Protein AF-Q01PA1-F1 (afdb_monomer_lite)

Foldseek 3Di:
DDFDPLVVLLVVLVVQLVVLVVQLVVLVVVLVVLVVVCVPPDPDVCSVVSNVVSVVSNVVSVVSNVVSVVQSCCCPVVVDRDPVSRDPDDPPPDPPDDD

Sequence (99 aa):
MSEPNRHDMRQVLWRELDRYRAQYYSECSRFDQLVKEGITGLPHPDGSLHIHQAGRDSRLALELYLLALNRITDFTVRGIIPEDLLTHEQPDVQRIIPS

pLDDT: mean 81.38, std 16.43, range [42.75, 97.81]

Radius of gyration: 21.28 Å; chains: 1; bounding box: 61×37×49 Å

Structure (mmCIF, N/CA/C/O backbone):
data_AF-Q01PA1-F1
#
_entry.id   AF-Q01PA1-F1
#
loop_
_atom_site.group_PDB
_atom_site.id
_atom_site.type_symbol
_atom_site.label_atom_id
_atom_site.label_alt_id
_atom_site.label_comp_id
_atom_site.label_asym_id
_atom_site.label_entity_id
_atom_site.label_seq_id
_atom_site.pdbx_PDB_ins_code
_atom_site.Cartn_x
_atom_site.Cartn_y
_atom_site.Cartn_z
_atom_site.occupancy
_atom_site.B_iso_or_equiv
_atom_site.auth_seq_id
_atom_site.auth_comp_id
_atom_site.auth_asym_id
_atom_site.auth_atom_id
_atom_site.pdbx_PDB_model_num
ATOM 1 N N . MET A 1 1 ? -23.924 10.299 21.664 1.00 47.28 1 MET A N 1
ATOM 2 C CA . MET A 1 1 ? -22.553 9.974 21.221 1.00 47.28 1 MET A CA 1
ATOM 3 C C . MET A 1 1 ? -22.630 8.593 20.601 1.00 47.28 1 MET A C 1
ATOM 5 O O . MET A 1 1 ? -22.984 7.674 21.324 1.00 47.28 1 MET A O 1
ATOM 9 N N . SER A 1 2 ? -22.446 8.450 19.289 1.00 50.16 2 SER A N 1
ATOM 10 C CA . SER A 1 2 ? -22.382 7.126 18.659 1.00 50.16 2 SER A CA 1
ATOM 11 C C . SER A 1 2 ? -20.939 6.937 18.222 1.00 50.16 2 SER A C 1
ATOM 13 O O . SER A 1 2 ? -20.496 7.607 17.295 1.00 50.16 2 SER A O 1
ATOM 15 N N . GLU A 1 3 ? -20.184 6.122 18.954 1.00 58.03 3 GLU A N 1
ATOM 16 C CA . GLU A 1 3 ? -18.838 5.723 18.539 1.00 58.03 3 GLU A CA 1
ATOM 17 C C . GLU A 1 3 ? -18.921 5.106 17.132 1.00 58.03 3 GLU A C 1
ATOM 19 O O . GLU A 1 3 ? -19.878 4.367 16.858 1.00 58.03 3 GLU A O 1
ATOM 24 N N . PRO A 1 4 ? -17.970 5.393 16.223 1.00 66.00 4 PRO A N 1
ATOM 25 C CA . PRO A 1 4 ? -17.963 4.746 14.922 1.00 66.00 4 PRO A CA 1
ATOM 26 C C . PRO A 1 4 ? -17.895 3.234 15.144 1.00 66.00 4 PRO A C 1
ATOM 28 O O . PRO A 1 4 ? -17.058 2.740 15.904 1.00 66.00 4 PRO A O 1
ATOM 31 N N . ASN A 1 5 ? -18.816 2.494 14.525 1.00 85.06 5 ASN A N 1
ATOM 32 C CA . ASN A 1 5 ? -18.922 1.061 14.748 1.00 85.06 5 ASN A CA 1
ATOM 33 C C . ASN A 1 5 ? -17.585 0.406 14.376 1.00 85.06 5 ASN A C 1
ATOM 35 O O . ASN A 1 5 ? -17.064 0.597 13.276 1.00 85.06 5 ASN A O 1
ATOM 39 N N . ARG A 1 6 ? -17.033 -0.405 15.283 1.00 84.00 6 ARG A N 1
ATOM 40 C CA . ARG A 1 6 ? -15.783 -1.150 15.069 1.00 84.00 6 ARG A CA 1
ATOM 41 C C . ARG A 1 6 ? -15.809 -1.953 13.762 1.00 84.00 6 ARG A C 1
ATOM 43 O O . ARG A 1 6 ? -14.769 -2.163 13.141 1.00 84.00 6 ARG A O 1
ATOM 50 N N . HIS A 1 7 ? -16.991 -2.401 13.338 1.00 86.44 7 HIS A N 1
ATOM 51 C CA . HIS A 1 7 ? -17.188 -3.040 12.043 1.00 86.44 7 HIS A CA 1
ATOM 52 C C . HIS A 1 7 ? -16.862 -2.105 10.867 1.00 86.44 7 HIS A C 1
ATOM 54 O O . HIS A 1 7 ? -16.134 -2.510 9.961 1.00 86.44 7 HIS A O 1
ATOM 60 N N . ASP A 1 8 ? -17.341 -0.864 10.905 1.00 88.38 8 ASP A N 1
ATOM 61 C CA . ASP A 1 8 ? -17.159 0.127 9.842 1.00 88.38 8 ASP A CA 1
ATOM 62 C C . ASP A 1 8 ? -15.703 0.593 9.776 1.00 88.38 8 ASP A C 1
ATOM 64 O O . ASP A 1 8 ? -15.113 0.622 8.696 1.00 88.38 8 ASP A O 1
ATOM 68 N N . MET A 1 9 ? -15.073 0.832 10.934 1.00 89.62 9 MET A N 1
ATOM 69 C CA . MET A 1 9 ? -13.633 1.119 11.016 1.00 89.62 9 MET A CA 1
ATOM 70 C C . MET A 1 9 ? -12.806 -0.003 10.378 1.00 89.62 9 MET A C 1
ATOM 72 O O . MET A 1 9 ? -11.907 0.245 9.574 1.00 89.62 9 MET A O 1
ATOM 76 N N . ARG A 1 10 ? -13.159 -1.263 10.666 1.00 90.69 10 ARG A N 1
ATOM 77 C CA . ARG A 1 10 ? -12.506 -2.426 10.059 1.00 90.69 10 ARG A CA 1
ATOM 78 C C . ARG A 1 10 ? -12.659 -2.439 8.540 1.00 90.69 10 ARG A C 1
ATOM 80 O O . ARG A 1 10 ? -11.705 -2.765 7.843 1.00 90.69 10 ARG A O 1
ATOM 87 N N . GLN A 1 11 ? -13.845 -2.116 8.025 1.00 92.31 11 GLN A N 1
ATOM 88 C CA . GLN A 1 11 ? -14.084 -2.062 6.582 1.00 92.31 11 GLN A CA 1
ATOM 89 C C . GLN A 1 11 ? -13.291 -0.943 5.902 1.00 92.31 11 GLN A C 1
ATOM 91 O O . GLN A 1 11 ? -12.836 -1.120 4.773 1.00 92.31 11 GLN A O 1
ATOM 96 N N . VAL A 1 12 ? -13.133 0.214 6.550 1.00 91.88 12 VAL A N 1
ATOM 97 C CA . VAL A 1 12 ? -12.293 1.303 6.030 1.00 91.88 12 VAL A CA 1
ATOM 98 C C . VAL A 1 12 ? -10.840 0.842 5.918 1.00 91.88 12 VAL A C 1
ATOM 100 O O . VAL A 1 12 ? -10.263 0.942 4.838 1.00 91.88 12 VAL A O 1
ATOM 103 N N . LEU A 1 13 ? -10.294 0.237 6.977 1.00 93.19 13 LEU A N 1
ATOM 104 C CA . LEU A 1 13 ? -8.914 -0.260 6.986 1.00 93.19 13 LEU A CA 1
ATOM 105 C C . LEU A 1 13 ? -8.673 -1.386 5.971 1.00 93.19 13 LEU A C 1
ATOM 107 O O . LEU A 1 13 ? -7.639 -1.402 5.308 1.00 93.19 13 LEU A O 1
ATOM 111 N N . TRP A 1 14 ? -9.630 -2.303 5.789 1.00 94.25 14 TRP A N 1
ATOM 112 C CA . TRP A 1 14 ? -9.531 -3.333 4.744 1.00 94.25 14 TRP A CA 1
ATOM 113 C C . TRP A 1 14 ? -9.533 -2.740 3.338 1.00 94.25 14 TRP A C 1
ATOM 115 O O . TRP A 1 14 ? -8.716 -3.138 2.511 1.00 94.25 14 TRP A O 1
ATOM 125 N N . ARG A 1 15 ? -10.413 -1.769 3.066 1.00 94.69 15 ARG A N 1
ATOM 126 C CA . ARG A 1 15 ? -10.453 -1.093 1.760 1.00 94.69 15 ARG A CA 1
ATOM 127 C C . ARG A 1 15 ? -9.163 -0.331 1.477 1.00 94.69 15 ARG A C 1
ATOM 129 O O . ARG A 1 15 ? -8.694 -0.332 0.342 1.00 94.69 15 ARG A O 1
ATOM 136 N N . GLU A 1 16 ? -8.589 0.303 2.494 1.00 94.06 16 GLU A N 1
ATOM 137 C CA . GLU A 1 16 ? -7.296 0.975 2.392 1.00 94.06 16 GLU A CA 1
ATOM 138 C C . GLU A 1 16 ? -6.170 -0.021 2.067 1.00 94.06 16 GLU A C 1
ATOM 140 O O . GLU A 1 16 ? -5.413 0.197 1.119 1.00 94.06 16 GLU A O 1
ATOM 145 N N . LEU A 1 17 ? -6.107 -1.147 2.786 1.00 95.69 17 LEU A N 1
ATOM 146 C CA . LEU A 1 17 ? -5.141 -2.212 2.518 1.00 95.69 17 LEU A CA 1
ATOM 147 C C . LEU A 1 17 ? -5.267 -2.747 1.088 1.00 95.69 17 LEU A C 1
ATOM 149 O O . LEU A 1 17 ? -4.265 -2.859 0.383 1.00 95.69 17 LEU A O 1
ATOM 153 N N . ASP A 1 18 ? -6.488 -3.059 0.652 1.00 96.50 18 ASP A N 1
ATOM 154 C CA . ASP A 1 18 ? -6.746 -3.581 -0.689 1.00 96.50 18 ASP A CA 1
ATOM 155 C C . ASP A 1 18 ? -6.335 -2.590 -1.776 1.00 96.50 18 ASP A C 1
ATOM 157 O O . ASP A 1 18 ? -5.722 -2.987 -2.771 1.00 96.50 18 ASP A O 1
ATOM 161 N N . ARG A 1 19 ? -6.603 -1.297 -1.568 1.00 96.19 19 ARG A N 1
ATOM 162 C CA . ARG A 1 19 ? -6.187 -0.236 -2.485 1.00 96.19 19 ARG A CA 1
ATOM 163 C C . ARG A 1 19 ? -4.669 -0.191 -2.636 1.00 96.19 19 ARG A C 1
ATOM 165 O O . ARG A 1 19 ? -4.180 -0.218 -3.765 1.00 96.19 19 ARG A O 1
ATOM 172 N N . TYR A 1 20 ? -3.922 -0.136 -1.534 1.00 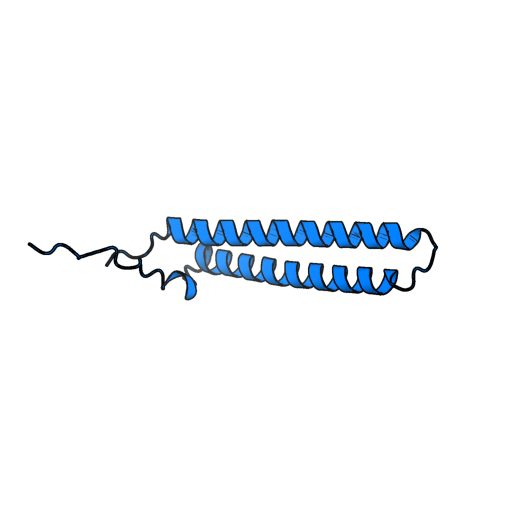95.94 20 TYR A N 1
ATOM 173 C CA . TYR A 1 20 ? -2.460 -0.056 -1.613 1.00 95.94 20 TYR A CA 1
ATOM 174 C C . TYR A 1 20 ? -1.828 -1.354 -2.104 1.00 95.94 20 TYR A C 1
ATOM 176 O O . TYR A 1 20 ? -0.839 -1.313 -2.829 1.00 95.94 20 TYR A O 1
ATOM 184 N N . ARG A 1 21 ? -2.434 -2.505 -1.796 1.00 95.56 21 ARG A N 1
ATOM 185 C CA . ARG A 1 21 ? -2.029 -3.794 -2.361 1.00 95.56 21 ARG A CA 1
ATOM 186 C C . ARG A 1 21 ? -2.169 -3.803 -3.882 1.00 95.56 21 ARG A C 1
ATOM 188 O O . ARG A 1 21 ? -1.230 -4.178 -4.579 1.00 95.56 21 ARG A O 1
ATOM 195 N N . ALA A 1 22 ? -3.319 -3.372 -4.402 1.00 96.75 22 ALA A N 1
ATOM 196 C CA . ALA A 1 22 ? -3.548 -3.281 -5.842 1.00 96.75 22 ALA A CA 1
ATOM 197 C C . ALA A 1 22 ? -2.567 -2.304 -6.510 1.00 96.75 22 ALA A C 1
ATOM 199 O O . ALA A 1 22 ? -1.995 -2.622 -7.552 1.00 96.75 22 ALA A O 1
ATOM 200 N N . GLN A 1 23 ? -2.320 -1.151 -5.881 1.00 94.31 23 GLN A N 1
ATOM 201 C CA . GLN A 1 23 ? -1.355 -0.168 -6.368 1.00 94.31 23 GLN A CA 1
ATOM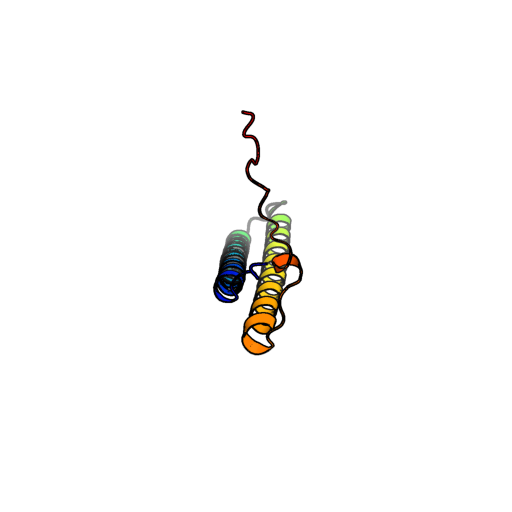 202 C C . GLN A 1 23 ? 0.071 -0.733 -6.404 1.00 94.31 23 GLN A C 1
ATOM 204 O O . GLN A 1 23 ? 0.745 -0.604 -7.420 1.00 94.31 23 GLN A O 1
ATOM 209 N N . TYR A 1 24 ? 0.514 -1.412 -5.343 1.00 95.69 24 TYR A N 1
ATOM 210 C CA . TYR A 1 24 ? 1.830 -2.051 -5.293 1.00 95.69 24 TYR A CA 1
ATOM 211 C C . TYR A 1 24 ? 2.022 -3.062 -6.428 1.00 95.69 24 TYR A C 1
ATOM 213 O O . TYR A 1 24 ? 3.004 -2.979 -7.164 1.00 95.69 24 TYR A O 1
ATOM 221 N N . TYR A 1 25 ? 1.060 -3.965 -6.637 1.00 94.88 25 TYR A N 1
ATOM 222 C CA . TYR A 1 25 ? 1.145 -4.933 -7.735 1.00 94.88 25 TYR A CA 1
ATOM 223 C C . TYR A 1 25 ? 1.131 -4.273 -9.117 1.00 94.88 25 TYR A C 1
ATOM 225 O O . TYR A 1 25 ? 1.834 -4.735 -10.019 1.00 94.88 25 TYR A O 1
ATOM 233 N N . SER A 1 26 ? 0.364 -3.194 -9.285 1.00 94.62 26 SER A N 1
ATOM 234 C CA . SER A 1 26 ? 0.336 -2.417 -10.527 1.00 94.62 26 SER A CA 1
ATOM 235 C C . SER A 1 26 ? 1.698 -1.786 -10.827 1.00 94.62 26 SER A C 1
ATOM 237 O O . SER A 1 26 ? 2.216 -1.950 -11.931 1.00 94.62 26 SER A O 1
ATOM 239 N N . GLU A 1 27 ? 2.316 -1.116 -9.850 1.00 92.19 27 GLU A N 1
ATOM 240 C CA . GLU A 1 27 ? 3.624 -0.476 -10.045 1.00 92.19 27 GLU A CA 1
ATOM 241 C C . GLU A 1 27 ? 4.745 -1.501 -10.257 1.00 92.19 27 GLU A C 1
ATOM 243 O O . GLU A 1 27 ? 5.576 -1.315 -11.146 1.00 92.19 27 GLU A O 1
ATOM 248 N N . CYS A 1 28 ? 4.726 -2.635 -9.545 1.00 90.12 28 CYS A N 1
ATOM 249 C CA . CYS A 1 28 ? 5.663 -3.730 -9.808 1.00 90.12 28 CYS A CA 1
ATOM 250 C C . CYS A 1 28 ? 5.519 -4.279 -11.231 1.00 90.12 28 CYS A C 1
ATOM 252 O O . CYS A 1 28 ? 6.518 -4.462 -11.923 1.00 90.12 28 CYS A O 1
ATOM 254 N N . SER A 1 29 ? 4.284 -4.483 -11.697 1.00 92.69 29 SER A N 1
ATOM 255 C CA . SER A 1 29 ? 4.031 -4.959 -13.063 1.00 92.69 29 SER A CA 1
ATOM 256 C C . SER A 1 29 ? 4.553 -3.968 -14.107 1.00 92.69 29 SER A C 1
ATOM 258 O O . SER A 1 29 ? 5.150 -4.372 -15.105 1.00 92.69 29 SER A O 1
ATOM 260 N N . ARG A 1 30 ? 4.381 -2.664 -13.858 1.00 90.19 30 ARG A N 1
ATOM 261 C CA . ARG A 1 30 ? 4.914 -1.593 -14.707 1.00 90.19 30 ARG A CA 1
ATOM 262 C C . ARG A 1 30 ? 6.442 -1.583 -14.722 1.00 90.19 30 ARG A C 1
ATOM 264 O O . ARG A 1 30 ? 7.033 -1.4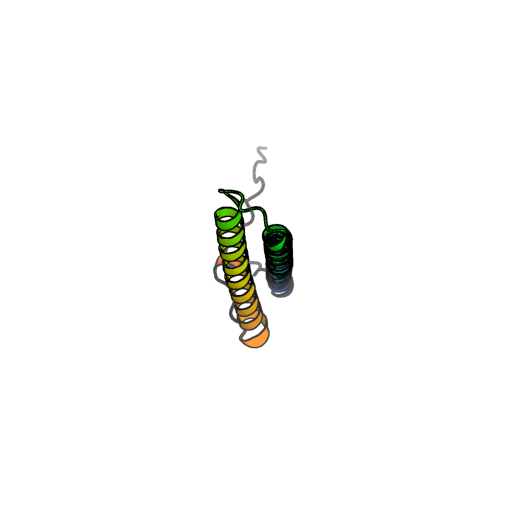55 -15.791 1.00 90.19 30 ARG A O 1
ATOM 271 N N . PHE A 1 31 ? 7.083 -1.720 -13.563 1.00 88.25 31 PHE A N 1
ATOM 272 C CA . PHE A 1 31 ? 8.539 -1.810 -13.473 1.00 88.25 31 PHE A CA 1
ATOM 273 C C . PHE A 1 31 ? 9.071 -3.018 -14.252 1.00 88.25 31 PHE A C 1
ATOM 275 O O . PHE A 1 31 ? 9.955 -2.859 -15.093 1.00 88.25 31 PHE A O 1
ATOM 282 N N . ASP A 1 32 ? 8.487 -4.199 -14.045 1.00 88.56 32 ASP A N 1
ATOM 283 C CA . ASP A 1 32 ? 8.880 -5.426 -14.742 1.00 88.56 32 ASP A CA 1
ATOM 284 C C . ASP A 1 32 ? 8.734 -5.293 -16.261 1.00 88.56 32 ASP A C 1
ATOM 286 O O . ASP A 1 32 ? 9.583 -5.772 -17.017 1.00 88.56 32 ASP A O 1
ATOM 290 N N . GLN A 1 33 ? 7.669 -4.635 -16.722 1.00 87.75 33 GLN A N 1
ATOM 291 C CA . GLN A 1 33 ? 7.468 -4.353 -18.138 1.00 87.75 33 GLN A CA 1
ATOM 292 C C . GLN A 1 33 ? 8.561 -3.426 -18.686 1.00 87.75 33 GLN A C 1
ATOM 294 O O . GLN A 1 33 ? 9.178 -3.758 -19.696 1.00 87.75 33 GLN A O 1
ATOM 299 N N . LEU A 1 34 ? 8.862 -2.319 -18.001 1.00 85.94 34 LEU A N 1
ATOM 300 C CA . LEU A 1 34 ? 9.899 -1.372 -18.429 1.00 85.94 34 LEU A CA 1
ATOM 301 C C . LEU A 1 34 ? 11.296 -2.001 -18.448 1.00 85.94 34 LEU A C 1
ATOM 303 O O . LEU A 1 34 ? 12.085 -1.725 -19.350 1.00 85.94 34 LEU A O 1
ATOM 307 N N . VAL A 1 35 ? 11.606 -2.878 -17.490 1.00 83.81 35 VAL A N 1
ATOM 308 C CA . VAL A 1 35 ? 12.868 -3.631 -17.489 1.00 83.81 35 VAL A CA 1
ATOM 309 C C . VAL A 1 35 ? 12.932 -4.577 -18.691 1.00 83.81 35 VAL A C 1
ATOM 311 O O . VAL A 1 35 ? 13.952 -4.612 -19.377 1.00 83.81 35 VAL A O 1
ATOM 314 N N . LYS A 1 36 ? 11.850 -5.307 -18.996 1.00 83.81 36 LYS A N 1
ATOM 315 C CA . LYS A 1 36 ? 11.784 -6.189 -20.178 1.00 83.81 36 LYS A CA 1
ATOM 316 C C . LYS A 1 36 ? 11.933 -5.412 -21.487 1.00 83.81 36 LYS A C 1
ATOM 318 O O . LYS A 1 36 ? 12.660 -5.854 -22.371 1.00 83.81 36 LYS A O 1
ATOM 323 N N . GLU A 1 37 ? 11.283 -4.257 -21.599 1.00 78.56 37 GLU A N 1
ATOM 324 C CA . GLU A 1 37 ? 11.376 -3.371 -22.764 1.00 78.56 37 GLU A CA 1
ATOM 325 C C . GLU A 1 37 ? 12.782 -2.767 -22.912 1.00 78.56 37 GLU A C 1
ATOM 327 O O . GLU A 1 37 ? 13.311 -2.710 -24.022 1.00 78.56 37 GLU A O 1
ATOM 332 N N . GLY A 1 38 ? 13.441 -2.400 -21.809 1.00 69.06 38 GLY A N 1
ATOM 333 C CA . GLY A 1 38 ? 14.812 -1.874 -21.813 1.00 69.06 38 GLY A CA 1
ATOM 334 C C . GLY A 1 38 ? 15.885 -2.881 -22.255 1.00 69.06 38 GLY A C 1
ATOM 335 O O . GLY A 1 38 ? 16.914 -2.483 -22.798 1.00 69.06 38 GLY A O 1
ATOM 336 N N . ILE A 1 39 ? 15.644 -4.189 -22.096 1.00 61.28 39 ILE A N 1
ATOM 337 C CA . ILE A 1 39 ? 16.557 -5.264 -22.539 1.00 61.28 39 ILE A CA 1
ATOM 338 C C . ILE A 1 39 ? 16.615 -5.389 -24.075 1.00 61.28 39 ILE A C 1
ATOM 340 O O . ILE A 1 39 ? 17.553 -5.982 -24.605 1.00 61.28 39 ILE A O 1
ATOM 344 N N . THR A 1 40 ? 15.684 -4.777 -24.819 1.00 62.53 40 THR A N 1
ATOM 345 C CA . THR A 1 40 ? 15.643 -4.827 -26.297 1.00 62.53 40 THR A CA 1
ATOM 346 C C . THR A 1 40 ? 16.844 -4.165 -26.995 1.00 62.53 40 THR A C 1
ATOM 348 O O . THR A 1 40 ? 16.978 -4.268 -28.213 1.00 62.53 40 THR A O 1
ATOM 351 N N . GLY A 1 41 ? 17.769 -3.553 -26.243 1.00 53.41 41 GLY A N 1
ATOM 352 C CA . GLY A 1 41 ? 19.122 -3.238 -26.714 1.00 53.41 41 GLY A CA 1
ATOM 353 C C . GLY A 1 41 ? 19.277 -1.893 -27.424 1.00 53.41 41 GLY A C 1
ATOM 354 O O . GLY A 1 41 ? 20.379 -1.566 -27.860 1.00 53.41 41 GLY A O 1
ATOM 355 N N . LEU A 1 42 ? 18.217 -1.088 -27.511 1.00 56.56 42 LEU A N 1
ATOM 356 C CA . LEU A 1 42 ? 18.297 0.295 -27.978 1.00 56.56 42 LEU A CA 1
ATOM 357 C C . LEU A 1 42 ? 18.386 1.229 -26.762 1.00 56.56 42 LEU A C 1
ATOM 359 O O . LEU A 1 42 ? 17.394 1.375 -26.044 1.00 56.56 42 LEU A O 1
ATOM 363 N N . PRO A 1 43 ? 19.545 1.862 -26.493 1.00 56.25 43 PRO A N 1
ATOM 364 C CA . PRO A 1 43 ? 19.669 2.816 -25.402 1.00 56.25 43 PRO A CA 1
ATOM 365 C C . PRO A 1 43 ? 18.867 4.071 -25.756 1.00 56.25 43 PRO A C 1
ATOM 367 O O . PRO A 1 43 ? 19.361 4.981 -26.419 1.00 56.25 43 PRO A O 1
ATOM 370 N N . HIS A 1 44 ? 17.603 4.111 -25.339 1.00 57.94 44 HIS A N 1
ATOM 371 C CA . HIS A 1 44 ? 16.827 5.341 -25.380 1.00 57.94 44 HIS A CA 1
ATOM 372 C C . HIS A 1 44 ? 17.340 6.253 -24.254 1.00 57.94 44 HIS A C 1
ATOM 374 O O . HIS A 1 44 ? 17.436 5.781 -23.116 1.00 57.94 44 HIS A O 1
ATOM 380 N N . PRO A 1 45 ? 17.654 7.534 -24.518 1.00 62.47 45 PRO A N 1
ATOM 381 C CA . PRO A 1 45 ? 18.195 8.450 -23.507 1.00 62.47 45 PRO A CA 1
ATOM 382 C C . PRO A 1 45 ? 17.314 8.577 -22.249 1.00 62.47 45 PRO A C 1
ATOM 384 O O . PRO A 1 45 ? 17.838 8.816 -21.166 1.00 62.47 45 PRO A O 1
ATOM 387 N N . ASP A 1 46 ? 16.008 8.314 -22.370 1.00 69.88 46 ASP A N 1
ATOM 388 C CA . ASP A 1 46 ? 15.031 8.392 -21.273 1.00 69.88 46 ASP A CA 1
ATOM 389 C C . ASP A 1 46 ? 14.677 7.033 -20.639 1.00 69.88 46 ASP A C 1
ATOM 391 O O . ASP A 1 46 ? 13.971 6.972 -19.631 1.00 69.88 46 ASP A O 1
ATOM 395 N N . GLY A 1 47 ? 15.156 5.917 -21.203 1.00 69.56 47 GLY A N 1
ATOM 396 C CA . GLY A 1 47 ? 14.771 4.573 -20.755 1.00 69.56 47 GLY A CA 1
ATOM 397 C C . GLY A 1 47 ? 15.230 4.272 -19.327 1.00 69.56 47 GLY A C 1
ATOM 398 O O . GLY A 1 47 ? 14.472 3.737 -18.518 1.00 69.56 47 GLY A O 1
ATOM 399 N N . SER A 1 48 ? 16.448 4.695 -18.978 1.00 78.56 48 SER A N 1
ATOM 400 C CA . SER A 1 48 ? 16.975 4.573 -17.615 1.00 78.56 48 SER A CA 1
ATOM 401 C C . SER A 1 48 ? 16.185 5.429 -16.622 1.00 78.56 48 SER A C 1
ATOM 403 O O . SER A 1 48 ? 15.872 4.962 -15.527 1.00 78.56 48 SER A O 1
ATOM 405 N N . LEU A 1 49 ? 15.794 6.649 -17.009 1.00 83.00 49 LEU A N 1
ATOM 406 C CA . LEU A 1 49 ? 14.988 7.541 -16.176 1.00 83.00 49 LEU A CA 1
ATOM 407 C C . LEU A 1 49 ? 13.614 6.932 -15.871 1.00 83.00 49 LEU A C 1
ATOM 409 O O . LEU A 1 49 ? 13.180 6.952 -14.719 1.00 83.00 49 LEU A O 1
ATOM 413 N N . HIS A 1 50 ? 12.954 6.341 -16.868 1.00 82.06 50 HIS A N 1
ATOM 414 C CA . HIS A 1 50 ? 11.663 5.674 -16.684 1.00 82.06 50 HIS A CA 1
ATOM 415 C C . HIS A 1 50 ? 11.756 4.443 -15.772 1.00 82.06 50 HIS A C 1
ATOM 417 O O . HIS A 1 50 ? 10.899 4.267 -14.906 1.00 82.06 50 HIS A O 1
ATOM 423 N N . ILE A 1 51 ? 12.813 3.633 -15.899 1.00 84.50 51 ILE A N 1
ATOM 424 C CA . ILE A 1 51 ? 13.055 2.481 -15.013 1.00 84.50 51 ILE A CA 1
ATOM 425 C C . ILE A 1 51 ? 13.307 2.950 -13.574 1.00 84.50 51 ILE A C 1
ATOM 427 O O . ILE A 1 51 ? 12.720 2.412 -12.634 1.00 84.50 51 ILE A O 1
ATOM 431 N N . HIS A 1 52 ? 14.132 3.985 -13.382 1.00 87.38 52 HIS A N 1
ATOM 432 C CA . HIS A 1 52 ? 14.371 4.557 -12.057 1.00 87.38 52 HIS A CA 1
ATOM 433 C C . HIS A 1 52 ? 13.095 5.135 -11.440 1.00 87.38 52 HIS A C 1
ATOM 435 O O . HIS A 1 52 ? 12.849 4.928 -10.252 1.00 87.38 52 HIS A O 1
ATOM 441 N N . GLN A 1 53 ? 12.269 5.829 -12.228 1.00 89.31 53 GLN A N 1
ATOM 442 C CA . GLN A 1 53 ? 10.987 6.350 -11.765 1.00 89.31 53 GLN A CA 1
ATOM 443 C C . GLN A 1 53 ? 10.056 5.219 -11.320 1.00 89.31 53 GLN A C 1
ATOM 445 O O . GLN A 1 53 ? 9.602 5.235 -10.181 1.00 89.31 53 GLN A O 1
ATOM 450 N N . ALA A 1 54 ? 9.853 4.203 -12.160 1.00 88.44 54 ALA A N 1
ATOM 451 C CA . ALA A 1 54 ? 8.994 3.068 -11.830 1.00 88.44 54 ALA A CA 1
ATOM 452 C C . ALA A 1 54 ? 9.501 2.277 -10.611 1.00 88.44 54 ALA A C 1
ATOM 454 O O . ALA A 1 54 ? 8.706 1.793 -9.805 1.00 88.44 54 ALA A O 1
ATOM 455 N N . GLY A 1 55 ? 10.822 2.190 -10.424 1.00 90.19 55 GLY A N 1
ATOM 456 C CA . GLY A 1 55 ? 11.415 1.601 -9.224 1.00 90.19 55 GLY A CA 1
ATOM 457 C C . GLY A 1 55 ? 11.103 2.406 -7.956 1.00 90.19 55 GLY A C 1
ATOM 458 O O . GLY A 1 55 ? 10.765 1.824 -6.923 1.00 90.19 55 GLY A O 1
ATOM 459 N N . ARG A 1 56 ? 11.162 3.745 -8.027 1.00 93.81 56 ARG A N 1
ATOM 460 C CA . ARG A 1 56 ? 10.753 4.623 -6.914 1.00 93.81 56 ARG A CA 1
ATOM 461 C C . ARG A 1 56 ? 9.264 4.490 -6.609 1.00 93.81 56 ARG A C 1
ATOM 463 O O . ARG A 1 56 ? 8.912 4.358 -5.440 1.00 93.81 56 ARG A O 1
ATOM 470 N N . ASP A 1 57 ? 8.424 4.473 -7.638 1.00 93.19 57 ASP A N 1
ATOM 471 C CA . ASP A 1 57 ? 6.970 4.356 -7.499 1.00 93.19 57 ASP A CA 1
ATOM 472 C C . ASP A 1 57 ? 6.584 3.005 -6.869 1.00 93.19 57 ASP A C 1
ATOM 474 O O . ASP A 1 57 ? 5.794 2.961 -5.925 1.00 93.19 57 ASP A O 1
ATOM 478 N N . SER A 1 58 ? 7.231 1.913 -7.294 1.00 90.56 58 SER A N 1
ATOM 479 C CA . SER A 1 58 ? 7.048 0.573 -6.710 1.00 90.56 58 SER A CA 1
ATOM 480 C C . SER A 1 58 ? 7.449 0.521 -5.237 1.00 90.56 58 SER A C 1
ATOM 482 O O . SER A 1 58 ? 6.750 -0.073 -4.414 1.00 90.56 58 SER A O 1
ATOM 484 N N . ARG A 1 59 ? 8.570 1.162 -4.880 1.00 94.25 59 ARG A N 1
ATOM 485 C CA . ARG A 1 59 ? 9.026 1.243 -3.488 1.00 94.25 59 ARG A CA 1
ATOM 486 C C . ARG A 1 59 ? 8.054 2.042 -2.624 1.00 94.25 59 ARG A C 1
ATOM 488 O O . ARG A 1 59 ? 7.706 1.586 -1.540 1.00 94.25 59 ARG A O 1
ATOM 495 N N . LEU A 1 60 ? 7.597 3.196 -3.105 1.00 96.44 60 LEU A N 1
ATOM 496 C CA . LEU A 1 60 ? 6.615 4.011 -2.394 1.00 96.44 60 LEU A CA 1
ATOM 497 C C . LEU A 1 60 ? 5.309 3.235 -2.176 1.00 96.44 60 LEU A C 1
ATOM 499 O O . LEU A 1 60 ? 4.761 3.235 -1.075 1.00 96.44 60 LEU A O 1
ATOM 503 N N . ALA A 1 61 ? 4.829 2.529 -3.202 1.00 94.62 61 ALA A N 1
ATOM 504 C CA . ALA A 1 61 ? 3.626 1.712 -3.095 1.00 94.62 61 ALA A CA 1
ATOM 505 C C . ALA A 1 61 ? 3.788 0.562 -2.081 1.00 94.62 61 ALA A C 1
ATOM 507 O O . ALA A 1 61 ? 2.853 0.275 -1.332 1.00 94.62 61 ALA A O 1
ATOM 508 N N . LEU A 1 62 ? 4.977 -0.051 -1.998 1.00 95.69 62 LEU A N 1
ATOM 509 C CA . LEU A 1 62 ? 5.292 -1.048 -0.971 1.00 95.69 62 LEU A CA 1
ATOM 510 C C . LEU A 1 62 ? 5.253 -0.448 0.439 1.00 95.69 62 LEU A C 1
ATOM 512 O O . LEU A 1 62 ? 4.656 -1.038 1.336 1.00 95.69 62 LEU A O 1
ATOM 516 N N . GLU A 1 63 ? 5.870 0.717 0.641 1.00 97.81 63 GLU A N 1
ATOM 517 C CA . GLU A 1 63 ? 5.888 1.403 1.939 1.00 97.81 63 GLU A CA 1
ATOM 518 C C . GLU A 1 63 ? 4.460 1.733 2.414 1.00 97.81 63 GLU A C 1
ATOM 520 O O . GLU A 1 63 ? 4.113 1.459 3.566 1.00 97.81 63 GLU A O 1
ATOM 525 N N . LEU A 1 64 ? 3.596 2.214 1.513 1.00 96.31 64 LEU A N 1
ATOM 526 C CA . LEU A 1 64 ? 2.180 2.477 1.803 1.00 96.31 64 LEU A CA 1
ATOM 527 C C . LEU A 1 64 ? 1.391 1.198 2.110 1.00 96.31 64 LEU A C 1
ATOM 529 O O . LEU A 1 64 ? 0.595 1.170 3.051 1.00 96.31 64 LEU A O 1
ATOM 533 N N . TYR A 1 65 ? 1.632 0.120 1.361 1.00 96.50 65 TYR A N 1
ATOM 534 C CA . TYR A 1 65 ? 1.005 -1.175 1.621 1.00 96.50 65 TYR A CA 1
ATOM 535 C C . TYR A 1 65 ? 1.391 -1.733 2.998 1.00 96.50 65 TYR A C 1
ATOM 537 O O . TYR A 1 65 ? 0.518 -2.161 3.753 1.00 96.50 65 TYR A O 1
ATOM 545 N N . LEU A 1 66 ? 2.677 -1.681 3.363 1.00 96.69 66 LEU A N 1
ATOM 546 C CA . LEU A 1 66 ? 3.154 -2.120 4.677 1.00 96.69 66 LEU A CA 1
ATOM 547 C C . LEU A 1 66 ? 2.580 -1.265 5.810 1.00 96.69 66 LEU A C 1
ATOM 549 O O . LEU A 1 66 ? 2.224 -1.798 6.860 1.00 96.69 66 LEU A O 1
ATOM 553 N N . LEU A 1 67 ? 2.447 0.046 5.598 1.00 95.75 67 LEU A N 1
ATOM 554 C CA . LEU A 1 67 ? 1.811 0.937 6.562 1.00 95.75 67 LEU A CA 1
ATOM 555 C C . LEU A 1 67 ? 0.342 0.555 6.783 1.00 95.75 67 LEU A C 1
ATOM 557 O O . LEU A 1 67 ? -0.072 0.383 7.928 1.00 95.75 67 LEU A O 1
ATOM 561 N N . ALA A 1 68 ? -0.432 0.337 5.718 1.00 95.06 68 ALA A N 1
ATOM 562 C CA . ALA A 1 68 ? -1.821 -0.107 5.838 1.00 95.06 68 ALA A CA 1
ATOM 563 C C . ALA A 1 68 ? -1.944 -1.498 6.486 1.00 95.06 68 ALA A C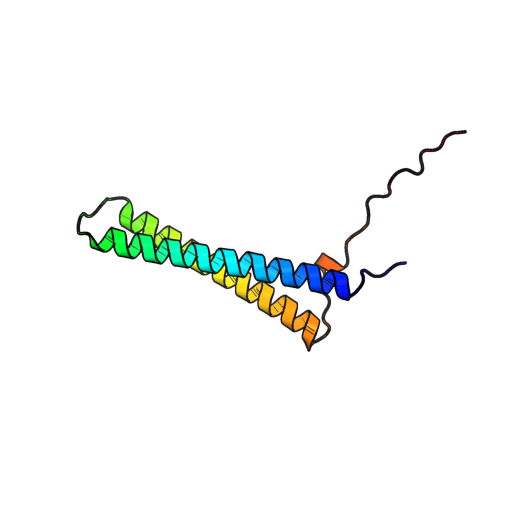 1
ATOM 565 O O . ALA A 1 68 ? -2.845 -1.730 7.296 1.00 95.06 68 ALA A O 1
ATOM 566 N N . LEU A 1 69 ? -1.008 -2.409 6.195 1.00 95.31 69 LEU A N 1
ATOM 567 C CA . LEU A 1 69 ? -0.951 -3.732 6.819 1.00 95.31 69 LEU A CA 1
ATOM 568 C C . LEU A 1 69 ? -0.685 -3.641 8.328 1.00 95.31 69 LEU A C 1
ATOM 570 O O . LEU A 1 69 ? -1.313 -4.349 9.121 1.00 95.31 69 LEU A O 1
ATOM 574 N N . ASN A 1 70 ? 0.214 -2.748 8.739 1.00 94.94 70 ASN A N 1
ATOM 575 C CA . ASN A 1 70 ? 0.457 -2.484 10.153 1.00 94.94 70 ASN A CA 1
ATOM 576 C C . ASN A 1 70 ? -0.789 -1.901 10.820 1.00 94.94 70 ASN A C 1
ATOM 578 O O 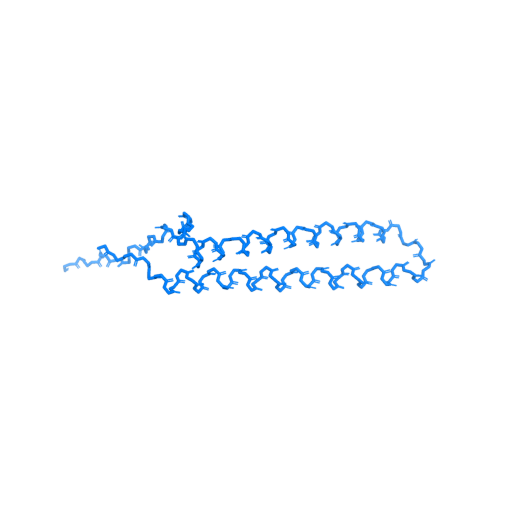. ASN A 1 70 ? -1.210 -2.420 11.850 1.00 94.94 70 ASN A O 1
ATOM 582 N N . ARG A 1 71 ? -1.449 -0.917 10.197 1.00 93.81 71 ARG A N 1
ATOM 583 C CA . ARG A 1 71 ? -2.669 -0.296 10.741 1.00 93.81 71 ARG A CA 1
ATOM 584 C C . ARG A 1 71 ? -3.786 -1.308 10.974 1.00 93.81 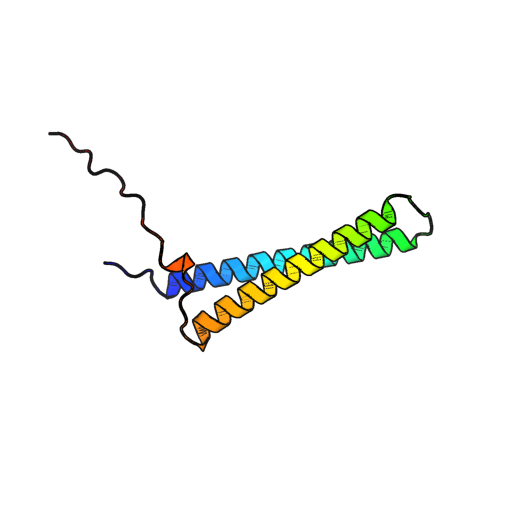71 ARG A C 1
ATOM 586 O O . ARG A 1 71 ? -4.409 -1.307 12.035 1.00 93.81 71 ARG A O 1
ATOM 593 N N . ILE A 1 72 ? -4.035 -2.203 10.018 1.00 93.38 72 ILE A N 1
ATOM 594 C CA . ILE A 1 72 ? -5.065 -3.228 10.202 1.00 93.38 72 ILE A CA 1
ATOM 595 C C . ILE A 1 72 ? -4.666 -4.262 11.256 1.00 93.38 72 ILE A C 1
ATOM 597 O O . ILE A 1 72 ? -5.524 -4.723 12.007 1.00 93.38 72 ILE A O 1
ATOM 601 N N . THR A 1 73 ? -3.380 -4.604 11.356 1.00 93.38 73 THR A N 1
ATOM 602 C CA . THR A 1 73 ? -2.865 -5.523 12.381 1.00 93.38 73 THR A CA 1
ATOM 603 C C . THR A 1 73 ? -3.011 -4.909 13.771 1.00 93.38 73 THR A C 1
ATOM 605 O O . THR A 1 73 ? -3.544 -5.548 14.676 1.00 93.38 73 THR A O 1
ATOM 608 N N . ASP A 1 74 ? -2.625 -3.646 13.932 1.00 94.06 74 ASP A N 1
ATOM 609 C CA . ASP A 1 74 ? -2.776 -2.893 15.174 1.00 94.06 74 ASP A CA 1
ATOM 610 C C . ASP A 1 74 ? -4.251 -2.813 15.596 1.00 94.06 74 ASP A C 1
ATOM 612 O O . ASP A 1 74 ? -4.584 -3.092 16.749 1.00 94.06 74 ASP A O 1
ATOM 616 N N . PHE A 1 75 ? -5.167 -2.567 14.659 1.00 93.81 75 PHE A N 1
ATOM 617 C CA . PHE A 1 75 ? -6.600 -2.526 14.951 1.00 93.81 75 PHE A CA 1
ATOM 618 C C . PHE A 1 75 ? -7.216 -3.897 15.277 1.00 93.81 75 PHE A C 1
ATOM 620 O O . PHE A 1 75 ? -8.010 -4.035 16.215 1.00 93.81 75 PHE A O 1
ATOM 627 N N . THR A 1 76 ? -6.887 -4.930 14.498 1.00 91.56 76 THR A N 1
ATOM 628 C CA . THR A 1 76 ? -7.524 -6.254 14.611 1.00 91.56 76 THR A CA 1
ATOM 629 C C . THR A 1 76 ? -6.924 -7.112 15.715 1.00 91.56 76 THR A C 1
ATOM 631 O O . THR A 1 76 ? -7.673 -7.780 16.424 1.00 91.56 76 THR A O 1
ATOM 634 N N . VAL A 1 77 ? -5.600 -7.076 15.883 1.00 93.12 77 VAL A N 1
ATOM 635 C CA . VAL A 1 77 ? -4.864 -7.913 16.839 1.00 93.12 77 VAL A CA 1
ATOM 636 C C . VAL A 1 77 ? -4.653 -7.180 18.157 1.00 93.12 77 VAL A C 1
ATOM 638 O O . VAL A 1 77 ? -4.851 -7.765 19.218 1.00 93.12 77 VAL A O 1
ATOM 641 N N . ARG A 1 78 ? -4.261 -5.901 18.104 1.00 91.00 78 ARG A N 1
ATOM 642 C CA . ARG A 1 78 ? -3.906 -5.122 19.304 1.00 91.00 78 ARG A CA 1
ATOM 643 C C . ARG A 1 78 ? -5.043 -4.234 19.810 1.00 91.00 78 ARG A C 1
ATOM 645 O O . ARG A 1 78 ? -4.954 -3.716 20.916 1.00 91.00 78 ARG A O 1
ATOM 652 N N . GLY A 1 79 ? -6.117 -4.078 19.032 1.00 90.69 79 GLY A N 1
ATOM 653 C CA . GLY A 1 79 ? -7.259 -3.236 19.390 1.00 90.69 79 GLY A CA 1
ATOM 654 C C . GLY A 1 79 ? -6.972 -1.732 19.354 1.00 90.69 79 GLY A C 1
ATOM 655 O O . GLY A 1 79 ? -7.739 -0.972 19.936 1.00 90.69 79 GLY A O 1
ATOM 656 N N . ILE A 1 80 ? -5.893 -1.304 18.696 1.00 92.19 80 ILE A N 1
ATOM 657 C CA . ILE A 1 80 ? -5.495 0.104 18.599 1.00 92.19 80 ILE A CA 1
ATOM 658 C C . ILE A 1 80 ? -6.341 0.779 17.517 1.00 92.19 80 ILE A C 1
ATOM 660 O O . ILE A 1 80 ? -6.321 0.360 16.360 1.00 92.19 80 ILE A O 1
ATOM 664 N N . ILE A 1 81 ? -7.094 1.817 17.883 1.00 87.31 81 ILE A N 1
ATOM 665 C CA . ILE A 1 81 ? -7.910 2.583 16.933 1.00 87.31 81 ILE A CA 1
ATOM 666 C C . ILE A 1 81 ? -7.041 3.684 16.307 1.00 87.31 81 ILE A C 1
ATOM 668 O O . ILE A 1 81 ? -6.493 4.495 17.052 1.00 87.31 81 ILE A O 1
ATOM 672 N N . PRO A 1 82 ? -6.907 3.735 14.969 1.00 85.38 82 PRO A N 1
ATOM 673 C CA . PRO A 1 82 ? -6.201 4.820 14.293 1.00 85.38 82 PRO A CA 1
ATOM 674 C C . PRO A 1 82 ? -6.853 6.182 14.564 1.00 85.38 82 PRO A C 1
ATOM 676 O O . PRO A 1 82 ? -8.074 6.313 14.472 1.00 85.38 82 PRO A O 1
ATOM 679 N N . GLU A 1 83 ? -6.041 7.191 14.883 1.00 84.12 83 GLU A N 1
ATOM 680 C CA . GLU A 1 83 ? -6.507 8.524 15.302 1.00 84.12 83 GLU A CA 1
ATOM 681 C C . GLU A 1 83 ? -7.346 9.235 14.233 1.00 84.12 83 GLU A C 1
ATOM 683 O O . GLU A 1 83 ? -8.332 9.899 14.540 1.00 84.12 83 GLU A O 1
ATOM 688 N N . ASP A 1 84 ? -7.006 9.044 12.963 1.00 84.62 84 ASP A N 1
ATOM 689 C CA . ASP A 1 84 ? -7.724 9.605 11.820 1.00 84.62 84 ASP A CA 1
ATOM 690 C C . ASP A 1 84 ? -9.141 9.032 11.649 1.00 84.62 84 ASP A C 1
ATOM 692 O O . ASP A 1 84 ? -9.992 9.673 11.039 1.00 84.62 84 ASP A O 1
ATOM 696 N N . LEU A 1 85 ? -9.424 7.860 12.229 1.00 80.25 85 LEU A N 1
ATOM 697 C CA . LEU A 1 85 ? -10.761 7.256 12.243 1.00 80.25 85 LEU A CA 1
ATOM 698 C C . LEU A 1 85 ? -11.598 7.667 13.463 1.00 80.25 85 LEU A C 1
ATOM 700 O O . LEU A 1 85 ? -12.780 7.324 13.530 1.00 80.25 85 LEU A O 1
ATOM 704 N N . LEU A 1 86 ? -11.016 8.400 14.418 1.00 75.19 86 LEU A N 1
ATOM 705 C CA . LEU A 1 86 ? -11.737 8.956 15.568 1.00 75.19 86 LEU A CA 1
ATOM 706 C C . LEU A 1 86 ? -12.507 10.236 15.201 1.00 75.19 86 LEU A C 1
ATOM 708 O O . LEU A 1 86 ? -13.472 10.580 15.881 1.00 75.19 86 LEU A O 1
ATOM 712 N N . THR A 1 87 ? -12.137 10.899 14.101 1.00 63.88 87 THR A N 1
ATOM 713 C CA . THR A 1 87 ? -12.677 12.204 13.685 1.00 63.88 87 THR A CA 1
ATOM 714 C C . THR A 1 87 ? -13.499 12.084 12.399 1.00 63.88 87 THR A C 1
ATOM 716 O O . THR A 1 87 ? -13.142 12.610 11.350 1.00 63.88 87 THR A O 1
ATOM 719 N N . HIS A 1 88 ? -14.634 11.392 12.467 1.00 54.34 88 HIS A N 1
ATOM 720 C CA . HIS A 1 88 ? -15.711 11.553 11.485 1.00 54.34 88 HIS A CA 1
ATOM 721 C C . HIS A 1 88 ? -16.870 12.306 12.147 1.00 54.34 88 HIS A C 1
ATOM 723 O O . HIS A 1 88 ? -17.898 11.724 12.486 1.00 54.34 88 HIS A O 1
ATOM 729 N N . GLU A 1 89 ? -16.705 13.616 12.350 1.00 49.72 89 GLU A N 1
ATOM 730 C CA . GLU A 1 89 ? -17.856 14.495 12.564 1.00 49.72 89 GLU A CA 1
ATOM 731 C C . GLU A 1 89 ? -18.687 14.495 11.275 1.00 49.72 89 GLU A C 1
ATOM 733 O O . GLU A 1 89 ? -18.230 14.924 10.213 1.00 49.72 89 GLU A O 1
ATOM 738 N N . GLN A 1 90 ? -19.904 13.952 11.345 1.00 44.03 90 GLN A N 1
ATOM 739 C CA . GLN A 1 90 ? -20.904 14.159 10.303 1.00 44.03 90 GLN A CA 1
ATOM 740 C C . GLN A 1 90 ? -21.126 15.675 10.176 1.00 44.03 90 GLN A C 1
ATOM 742 O O . GLN A 1 90 ? -21.396 16.307 11.199 1.00 44.03 90 GLN A O 1
ATOM 747 N N . PRO A 1 91 ? -21.036 16.285 8.979 1.00 42.75 91 PRO A N 1
ATOM 748 C CA . PRO A 1 91 ? -21.457 17.667 8.829 1.00 42.75 91 PRO A CA 1
ATOM 749 C C . PRO A 1 91 ? -22.938 17.738 9.206 1.00 42.75 91 PRO A C 1
ATOM 751 O O . PRO A 1 91 ? -23.762 17.012 8.652 1.00 42.75 91 PRO A O 1
ATOM 754 N N . ASP A 1 92 ? -23.233 18.567 10.201 1.00 48.06 92 ASP A N 1
ATOM 755 C CA . ASP A 1 92 ? -24.553 18.837 10.763 1.00 48.06 92 ASP A CA 1
ATOM 756 C C . ASP A 1 92 ? -25.502 19.289 9.633 1.00 48.06 92 ASP A C 1
ATOM 758 O O . ASP A 1 92 ? -25.503 20.445 9.198 1.00 48.06 92 ASP A O 1
ATOM 762 N N . VAL A 1 93 ? -26.255 18.345 9.056 1.00 53.88 93 VAL A N 1
ATOM 763 C CA . VAL A 1 93 ? -27.232 18.644 8.007 1.00 53.88 93 VAL A CA 1
ATOM 764 C C . VAL A 1 93 ? -28.455 19.275 8.667 1.00 53.88 93 VAL A C 1
ATOM 766 O O . VAL A 1 93 ? -29.335 18.594 9.181 1.00 53.88 93 VAL A O 1
ATOM 769 N N . GLN A 1 94 ? -28.501 20.605 8.588 1.00 51.31 94 GLN A N 1
ATOM 770 C CA . GLN A 1 94 ? -29.712 21.428 8.527 1.00 51.31 94 GLN A CA 1
ATOM 771 C C . GLN A 1 94 ? -30.725 21.233 9.667 1.00 51.31 94 GLN A C 1
ATOM 773 O O . GLN A 1 94 ? -31.843 20.759 9.475 1.00 51.31 94 GLN A O 1
ATOM 778 N N . ARG A 1 95 ? -30.429 21.840 10.819 1.00 51.75 95 ARG A N 1
ATOM 779 C CA . ARG A 1 95 ? -31.460 22.582 11.563 1.00 51.75 95 ARG A CA 1
ATOM 780 C C . ARG A 1 95 ? -31.636 23.972 10.948 1.00 51.75 95 ARG A C 1
ATOM 782 O O . ARG A 1 95 ? -31.236 24.974 11.525 1.00 51.75 95 ARG A O 1
ATOM 789 N N . ILE A 1 96 ? -32.235 24.035 9.762 1.00 52.34 96 ILE A N 1
ATOM 790 C CA . ILE A 1 96 ? -32.842 25.272 9.258 1.00 52.34 96 ILE A CA 1
ATOM 791 C C . ILE A 1 96 ? -34.305 24.951 8.967 1.00 52.34 96 ILE A C 1
ATOM 793 O O . ILE A 1 96 ? -34.694 24.692 7.835 1.00 52.34 96 ILE A O 1
ATOM 797 N N . ILE A 1 97 ? -35.106 24.926 10.030 1.00 51.47 97 ILE A N 1
ATOM 798 C CA . ILE A 1 97 ? -36.537 25.200 9.929 1.00 51.47 97 ILE A CA 1
ATOM 799 C C . ILE A 1 97 ? -36.735 26.563 10.590 1.00 51.47 97 ILE A C 1
ATOM 801 O O . ILE A 1 97 ? -36.561 26.660 11.807 1.00 51.47 97 ILE A O 1
ATOM 805 N N . PRO A 1 98 ? -37.096 27.611 9.841 1.00 56.28 98 PRO A N 1
ATOM 806 C CA . PRO A 1 98 ? -37.872 28.703 10.380 1.00 56.28 98 PRO A CA 1
ATOM 807 C C . PRO A 1 98 ? -39.349 28.474 10.032 1.00 56.28 98 PRO A C 1
ATOM 809 O O . PRO A 1 98 ? -39.708 28.356 8.864 1.00 56.28 98 PRO A O 1
ATOM 812 N N . SER A 1 99 ? -40.116 28.341 11.114 1.00 59.53 99 SER A N 1
ATOM 813 C CA . SER A 1 99 ? -41.496 28.777 11.382 1.00 59.53 99 SER A CA 1
ATOM 814 C C . SER A 1 99 ? -42.464 29.024 10.228 1.00 59.53 99 SER A C 1
ATOM 816 O O . SER A 1 99 ? -42.209 29.944 9.422 1.00 59.53 99 SER A O 1
#

Secondary structure (DSSP, 8-state):
--PPPHHHHHHHHHHHHHHHHHHHHHHHHHHHHHHHHHTTS---TTHHHHHHHHHHHHHHHHHHHHHHHHHHHHHHHS-PPPGGGT-------------

Organism: Solibacter usitatus (strain Ellin6076) (NCBI:txid234267)